Protein AF-A0A7C0V5M4-F1 (afdb_monomer_lite)

Foldseek 3Di:
DDDVVPDDDDDDPPDPAPLLVQLVCCVVVVPQADEEEPDDPPPDDDDDCDPNNVVNVVRNVNHHYHYDD

Sequence (69 aa):
GIDSSRITTQVIRGAESRAAAIAEEAKNGDYATIVLGRRGQSKVGDFFMGRVANKLIYAARQHSIWIVN

pLDDT: mean 85.26, std 13.45, range [51.44, 96.69]

Structure (mmCIF, N/CA/C/O backbone):
data_AF-A0A7C0V5M4-F1
#
_entry.id   AF-A0A7C0V5M4-F1
#
loop_
_atom_site.group_PDB
_atom_site.id
_atom_site.type_symbol
_atom_site.label_atom_id
_atom_site.label_alt_id
_atom_site.label_comp_id
_atom_site.label_asym_id
_atom_site.label_entity_id
_atom_site.label_seq_id
_atom_site.pdbx_PDB_ins_code
_atom_site.Cartn_x
_atom_site.Cartn_y
_atom_site.Cartn_z
_atom_site.occupancy
_atom_site.B_iso_or_equiv
_atom_site.auth_seq_id
_atom_site.auth_comp_id
_atom_site.auth_asym_id
_atom_site.auth_atom_id
_atom_site.pdbx_PDB_model_num
ATOM 1 N N . GLY A 1 1 ? 5.404 -19.572 -11.175 1.00 83.19 1 GLY A N 1
ATOM 2 C CA . GLY A 1 1 ? 4.547 -18.370 -11.251 1.00 83.19 1 GLY A CA 1
ATOM 3 C C . GLY A 1 1 ? 3.502 -18.416 -10.152 1.00 83.19 1 GLY A C 1
ATOM 4 O O . GLY A 1 1 ? 3.326 -19.477 -9.563 1.00 83.19 1 GLY A O 1
ATOM 5 N N . ILE A 1 2 ? 2.847 -17.294 -9.847 1.00 92.00 2 ILE A N 1
ATOM 6 C CA . ILE A 1 2 ? 1.705 -17.254 -8.915 1.00 92.00 2 ILE A CA 1
ATOM 7 C C . ILE A 1 2 ? 0.452 -17.714 -9.670 1.00 92.00 2 ILE A C 1
ATOM 9 O O . ILE A 1 2 ? 0.295 -17.397 -10.845 1.00 92.00 2 ILE A O 1
ATOM 13 N N . ASP A 1 3 ? -0.407 -18.483 -9.004 1.00 96.56 3 ASP A N 1
ATOM 14 C CA . ASP A 1 3 ? -1.676 -18.945 -9.578 1.00 96.56 3 ASP A CA 1
ATOM 15 C C . ASP A 1 3 ? -2.658 -17.770 -9.705 1.00 96.56 3 ASP A C 1
ATOM 17 O O . ASP A 1 3 ? -2.792 -16.995 -8.756 1.00 96.56 3 ASP A O 1
ATOM 21 N N . SER A 1 4 ? -3.351 -17.630 -10.838 1.00 95.38 4 SER A N 1
ATOM 22 C CA . SER A 1 4 ? -4.258 -16.499 -11.082 1.00 95.38 4 SER A CA 1
ATOM 23 C C . SER A 1 4 ? -5.440 -16.443 -10.116 1.00 95.38 4 SER A C 1
ATOM 25 O O . SER A 1 4 ? -5.923 -15.354 -9.829 1.00 95.38 4 SER A O 1
ATOM 27 N N . SER A 1 5 ? -5.879 -17.582 -9.570 1.00 96.69 5 SER A N 1
ATOM 28 C CA . SER A 1 5 ? -6.930 -17.625 -8.541 1.00 96.69 5 SER A CA 1
ATOM 29 C C . SER A 1 5 ? -6.509 -16.953 -7.230 1.00 96.69 5 SER A C 1
ATOM 31 O O . SER A 1 5 ? -7.358 -16.569 -6.432 1.00 96.69 5 SER A O 1
ATOM 33 N N . ARG A 1 6 ? -5.198 -16.777 -7.015 1.00 93.12 6 ARG A N 1
ATOM 34 C CA . ARG A 1 6 ? -4.627 -16.076 -5.858 1.00 93.12 6 ARG A CA 1
ATOM 35 C C . ARG A 1 6 ? -4.371 -14.592 -6.128 1.00 93.12 6 ARG A C 1
ATOM 37 O O . ARG A 1 6 ? -3.755 -13.931 -5.297 1.00 93.12 6 ARG A O 1
ATOM 44 N N . ILE A 1 7 ? -4.795 -14.075 -7.283 1.00 94.19 7 ILE A N 1
ATOM 45 C CA . ILE A 1 7 ? -4.635 -12.671 -7.666 1.00 94.19 7 ILE A CA 1
ATOM 46 C C . ILE A 1 7 ? -6.013 -12.020 -7.706 1.00 94.19 7 ILE A C 1
ATOM 48 O O . ILE A 1 7 ? -6.849 -12.351 -8.544 1.00 94.19 7 ILE A O 1
ATOM 52 N N . THR A 1 8 ? -6.215 -11.031 -6.843 1.00 94.50 8 THR A N 1
ATOM 53 C CA . THR A 1 8 ? -7.441 -10.230 -6.803 1.00 94.50 8 THR A CA 1
ATOM 54 C C . THR A 1 8 ? -7.127 -8.799 -7.217 1.00 94.50 8 THR A C 1
ATOM 56 O O . THR A 1 8 ? -6.056 -8.274 -6.920 1.00 94.50 8 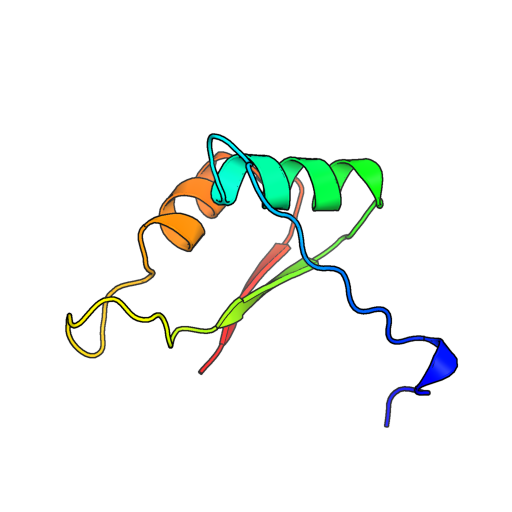THR A O 1
ATOM 59 N N . THR A 1 9 ? -8.058 -8.156 -7.923 1.00 94.31 9 THR A N 1
ATOM 60 C CA . THR A 1 9 ? -7.955 -6.742 -8.302 1.00 94.31 9 THR A CA 1
ATOM 61 C C . THR A 1 9 ? -9.137 -5.973 -7.735 1.00 94.31 9 THR A C 1
ATOM 63 O O . THR A 1 9 ? -10.284 -6.383 -7.903 1.00 94.31 9 THR A O 1
ATOM 66 N N . GLN A 1 10 ? -8.861 -4.832 -7.111 1.00 92.25 10 GLN A N 1
ATOM 67 C CA . GLN A 1 10 ? -9.873 -3.928 -6.578 1.00 92.25 10 GLN A CA 1
ATOM 68 C C . GLN A 1 10 ? -9.547 -2.488 -6.986 1.00 92.25 10 GLN A C 1
ATOM 70 O O . GLN A 1 10 ? -8.384 -2.090 -7.043 1.00 92.25 10 GLN A O 1
ATOM 75 N N . VAL A 1 11 ? -10.583 -1.694 -7.268 1.00 92.75 11 VAL A N 1
ATOM 76 C CA . VAL A 1 11 ? -10.450 -0.264 -7.574 1.00 92.75 11 VAL A CA 1
ATOM 77 C C . VAL A 1 11 ? -11.283 0.534 -6.582 1.00 92.75 11 VAL A C 1
ATOM 79 O O . VAL A 1 11 ? -12.510 0.534 -6.650 1.00 92.75 11 VAL A O 1
ATOM 82 N N . ILE A 1 12 ? -10.609 1.255 -5.689 1.00 90.12 12 ILE A N 1
ATOM 83 C CA . ILE A 1 12 ? -11.248 2.137 -4.710 1.00 90.12 12 ILE A CA 1
ATOM 84 C C . ILE A 1 12 ? -11.394 3.538 -5.324 1.00 90.12 12 ILE A C 1
ATOM 86 O O . ILE A 1 12 ? -10.426 4.118 -5.823 1.00 90.12 12 ILE A O 1
ATOM 90 N N . ARG A 1 13 ? -12.611 4.093 -5.303 1.00 93.00 13 ARG A N 1
ATOM 91 C CA . ARG A 1 13 ? -12.940 5.438 -5.816 1.00 93.00 13 ARG A CA 1
ATOM 92 C C . ARG A 1 13 ? -13.533 6.299 -4.704 1.00 93.00 13 ARG A C 1
ATOM 94 O O . ARG A 1 13 ? -14.063 5.773 -3.738 1.00 93.00 13 ARG A O 1
ATOM 101 N N . GLY A 1 14 ? -13.445 7.621 -4.850 1.00 92.81 14 GLY A N 1
ATOM 102 C CA . GLY A 1 14 ? -14.061 8.567 -3.911 1.00 92.81 14 GLY A CA 1
ATOM 103 C C . GLY A 1 14 ? -13.375 8.685 -2.545 1.00 92.81 14 GLY A C 1
ATOM 104 O O . GLY A 1 14 ? -13.868 9.411 -1.694 1.00 92.81 14 GLY A O 1
ATOM 105 N N . ALA A 1 15 ? -12.238 8.019 -2.329 1.00 91.44 15 ALA A N 1
ATOM 106 C CA . ALA A 1 15 ? -11.481 8.159 -1.092 1.00 91.44 15 ALA A CA 1
ATOM 107 C C . ALA A 1 15 ? -10.943 9.589 -0.925 1.00 91.44 15 ALA A C 1
ATOM 109 O O . ALA A 1 15 ? -10.282 10.113 -1.828 1.00 91.44 15 ALA A O 1
ATOM 110 N N . GLU A 1 16 ? -11.138 10.177 0.258 1.00 89.62 16 GLU A N 1
ATOM 111 C CA . GLU A 1 16 ? -10.586 11.497 0.600 1.00 89.62 16 GLU A CA 1
ATOM 112 C C . GLU A 1 16 ? -9.052 11.515 0.505 1.00 89.62 16 GLU A C 1
ATOM 114 O O . GLU A 1 16 ? -8.436 12.489 0.066 1.00 89.62 16 GLU A O 1
ATOM 119 N N . SER A 1 17 ? -8.413 10.399 0.867 1.00 91.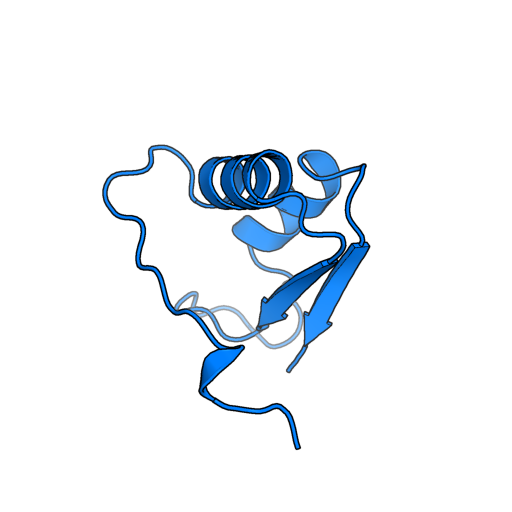50 17 SER A N 1
ATOM 120 C CA . SER A 1 17 ? -6.966 10.227 0.802 1.00 91.50 17 SER A CA 1
ATOM 121 C C . SER A 1 17 ? -6.599 8.852 0.260 1.00 91.50 17 SER A C 1
ATOM 123 O O . SER A 1 17 ? -6.845 7.830 0.892 1.00 91.50 17 SER A O 1
ATOM 125 N N . ARG A 1 18 ? -5.898 8.835 -0.881 1.00 91.38 18 ARG A N 1
ATOM 126 C CA . ARG A 1 18 ? -5.363 7.602 -1.489 1.00 91.38 18 ARG A CA 1
ATOM 127 C C . ARG A 1 18 ? -4.462 6.822 -0.529 1.00 91.38 18 ARG A C 1
ATOM 129 O O . ARG A 1 18 ? -4.542 5.608 -0.472 1.00 91.38 18 ARG A O 1
ATOM 136 N N . ALA A 1 19 ? -3.608 7.521 0.220 1.00 92.19 19 ALA A N 1
ATOM 137 C CA . ALA A 1 19 ? -2.688 6.876 1.153 1.00 92.19 19 ALA A CA 1
ATOM 138 C C . ALA A 1 19 ? -3.419 6.273 2.362 1.00 92.19 19 ALA A C 1
ATOM 140 O O . ALA A 1 19 ? -3.044 5.195 2.802 1.00 92.19 19 ALA A O 1
ATOM 141 N N . ALA A 1 20 ? -4.457 6.949 2.870 1.00 93.50 20 ALA A N 1
ATOM 142 C CA . ALA A 1 20 ? -5.251 6.427 3.980 1.00 93.50 20 ALA A CA 1
ATOM 143 C C . ALA A 1 20 ? -6.031 5.184 3.544 1.00 93.50 20 ALA A C 1
ATOM 145 O O . ALA A 1 20 ? -5.917 4.155 4.192 1.00 93.50 20 ALA A O 1
ATOM 146 N N . ALA A 1 21 ? -6.695 5.246 2.385 1.00 95.19 21 ALA A N 1
ATOM 147 C CA . ALA A 1 21 ? -7.419 4.104 1.834 1.00 95.19 21 ALA A CA 1
ATOM 148 C C . ALA A 1 21 ? -6.513 2.880 1.618 1.00 95.19 21 ALA A C 1
ATOM 150 O O . ALA A 1 21 ? -6.901 1.772 1.959 1.00 95.19 21 ALA A O 1
ATOM 151 N N . ILE A 1 22 ? -5.288 3.070 1.106 1.00 94.50 22 ILE A N 1
ATOM 152 C CA . ILE A 1 22 ? -4.324 1.966 0.954 1.00 94.50 22 ILE A CA 1
ATOM 153 C C . ILE A 1 22 ? -3.902 1.398 2.319 1.00 94.50 22 ILE A C 1
ATOM 155 O O . ILE A 1 22 ? -3.818 0.184 2.466 1.00 94.50 22 ILE A O 1
ATOM 159 N N . ALA A 1 23 ? -3.623 2.250 3.311 1.00 94.50 23 ALA A N 1
ATOM 160 C CA . ALA A 1 23 ? -3.218 1.795 4.642 1.00 94.50 23 ALA A CA 1
ATOM 161 C C . ALA A 1 23 ? -4.350 1.061 5.382 1.00 94.50 23 ALA A C 1
ATOM 163 O O . ALA A 1 23 ? -4.095 0.065 6.052 1.00 94.50 23 ALA A O 1
ATOM 164 N N . GLU A 1 24 ? -5.590 1.539 5.255 1.00 94.69 24 GLU A N 1
ATOM 165 C CA . GLU A 1 24 ? -6.773 0.889 5.826 1.00 94.69 24 GLU A CA 1
ATOM 166 C C . GLU A 1 24 ? -7.063 -0.448 5.154 1.00 94.69 24 GLU A C 1
ATOM 168 O O . GLU A 1 24 ? -7.289 -1.427 5.854 1.00 94.69 24 GLU A O 1
ATOM 173 N N . GLU A 1 25 ? -6.997 -0.514 3.823 1.00 94.94 25 GLU A N 1
ATOM 174 C CA . GLU A 1 25 ? -7.156 -1.768 3.082 1.00 94.94 25 GLU A CA 1
ATOM 175 C C . GLU A 1 25 ? -6.092 -2.788 3.503 1.00 94.94 25 GLU A C 1
ATOM 177 O O . GLU A 1 25 ? -6.419 -3.932 3.804 1.00 94.94 25 GLU A O 1
ATOM 182 N N . ALA A 1 26 ? -4.831 -2.363 3.624 1.00 95.44 26 ALA A N 1
ATOM 183 C CA . ALA A 1 26 ? -3.756 -3.243 4.070 1.00 95.44 26 ALA A CA 1
ATOM 184 C C . ALA A 1 26 ? -3.958 -3.766 5.493 1.00 95.44 26 ALA A C 1
ATOM 186 O O . ALA A 1 26 ? -3.773 -4.956 5.743 1.00 95.44 26 ALA A O 1
ATOM 187 N N . LYS A 1 27 ? -4.418 -2.901 6.399 1.00 94.88 27 LYS A N 1
ATOM 188 C CA . LYS A 1 27 ? -4.739 -3.285 7.772 1.00 94.88 27 LYS A CA 1
ATOM 189 C C . LYS A 1 27 ? -5.935 -4.239 7.839 1.00 94.88 27 LYS A C 1
ATOM 191 O O . LYS A 1 27 ? -5.886 -5.223 8.566 1.00 94.88 27 LYS A O 1
ATOM 196 N N . ASN A 1 28 ? -7.016 -3.935 7.124 1.00 94.75 28 ASN A N 1
ATOM 197 C CA . ASN A 1 28 ? -8.261 -4.703 7.183 1.00 94.75 28 ASN A CA 1
ATOM 198 C C . ASN A 1 28 ? -8.136 -6.056 6.472 1.00 94.75 28 ASN A C 1
ATOM 200 O O . ASN A 1 28 ? -8.761 -7.024 6.898 1.00 94.75 28 ASN A O 1
ATOM 204 N N . GLY A 1 29 ? -7.331 -6.117 5.410 1.00 93.81 29 GLY A N 1
ATOM 205 C CA . GLY A 1 29 ? -7.009 -7.339 4.677 1.00 93.81 29 GLY A CA 1
ATOM 206 C C . GLY A 1 29 ? -5.869 -8.163 5.283 1.00 93.81 29 GLY A C 1
ATOM 207 O O . GLY A 1 29 ? -5.542 -9.209 4.730 1.00 93.81 29 GLY A O 1
ATOM 208 N N 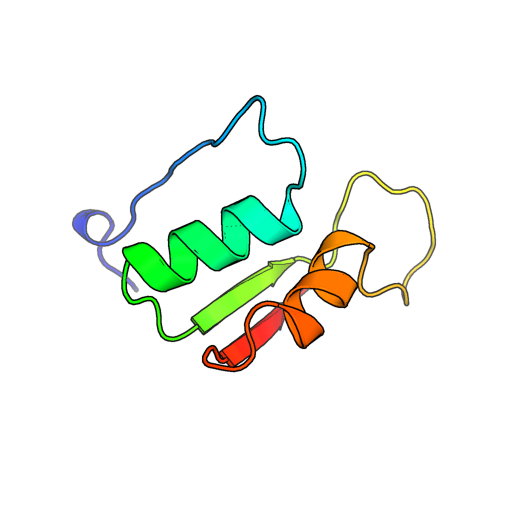. ASP A 1 30 ? -5.269 -7.704 6.389 1.00 94.62 30 ASP A N 1
ATOM 209 C CA . ASP A 1 30 ? -4.109 -8.328 7.047 1.00 94.62 30 ASP A CA 1
ATOM 210 C C . ASP A 1 30 ? -2.932 -8.577 6.080 1.00 94.62 30 ASP A C 1
ATOM 212 O O . ASP A 1 30 ? -2.295 -9.633 6.045 1.00 94.62 30 ASP A O 1
ATOM 216 N N . TYR A 1 31 ? -2.649 -7.591 5.224 1.00 95.25 31 TYR A N 1
ATOM 217 C CA . TYR A 1 31 ? -1.566 -7.690 4.252 1.00 95.25 31 TYR A CA 1
ATOM 218 C C . TYR A 1 31 ? -0.224 -7.358 4.907 1.00 95.25 31 TYR A C 1
ATOM 220 O O . TYR A 1 31 ? 0.002 -6.248 5.372 1.00 95.25 31 TYR A O 1
ATOM 228 N N . ALA A 1 32 ? 0.738 -8.279 4.852 1.00 94.75 32 ALA A N 1
ATOM 229 C CA . ALA A 1 32 ? 2.074 -8.036 5.408 1.00 94.75 32 ALA A CA 1
ATOM 230 C C . ALA A 1 32 ? 2.884 -6.968 4.638 1.00 94.75 32 ALA A C 1
ATOM 232 O O . ALA A 1 32 ? 3.735 -6.280 5.213 1.00 94.75 32 ALA A O 1
ATOM 233 N N . THR A 1 33 ? 2.640 -6.835 3.329 1.00 95.44 33 THR A N 1
ATOM 234 C CA . THR A 1 33 ? 3.480 -6.047 2.418 1.00 95.44 33 THR A CA 1
ATOM 235 C C . THR A 1 33 ? 2.646 -5.180 1.485 1.00 95.44 33 THR A C 1
ATOM 237 O O . THR A 1 33 ? 1.719 -5.658 0.837 1.00 95.44 33 THR A O 1
ATOM 240 N N . ILE A 1 34 ? 3.044 -3.915 1.352 1.00 95.19 34 ILE A N 1
ATOM 241 C CA . ILE A 1 34 ? 2.512 -2.959 0.381 1.00 95.19 34 ILE A CA 1
ATOM 242 C C . ILE A 1 34 ? 3.593 -2.698 -0.670 1.00 95.19 34 ILE A C 1
ATOM 244 O O . ILE A 1 34 ? 4.691 -2.242 -0.345 1.00 95.19 34 ILE A O 1
ATOM 248 N N . VAL A 1 35 ? 3.274 -2.952 -1.940 1.00 92.31 35 VAL A N 1
ATOM 249 C CA . VAL A 1 35 ? 4.176 -2.701 -3.074 1.00 92.31 35 VAL A CA 1
ATOM 250 C C . VAL A 1 35 ? 3.657 -1.521 -3.889 1.00 92.31 35 VAL A C 1
ATOM 252 O O . VAL A 1 35 ? 2.494 -1.491 -4.287 1.00 92.31 35 VAL A O 1
ATOM 255 N N . LEU A 1 36 ? 4.521 -0.542 -4.146 1.00 88.56 36 LEU A N 1
ATOM 256 C CA . LEU A 1 36 ? 4.189 0.687 -4.861 1.00 88.56 36 LEU A CA 1
ATOM 257 C C . LEU A 1 36 ? 5.102 0.856 -6.076 1.00 88.56 36 LEU A C 1
ATOM 259 O O . LEU A 1 36 ? 6.324 0.776 -5.966 1.00 88.56 36 LEU A O 1
ATOM 263 N N . GLY A 1 37 ? 4.508 1.139 -7.234 1.00 78.75 37 GLY A N 1
ATOM 264 C CA . GLY A 1 37 ? 5.256 1.505 -8.434 1.00 78.75 37 GLY A CA 1
ATOM 265 C C . GLY A 1 37 ? 5.733 2.961 -8.399 1.00 78.75 37 GLY A C 1
ATOM 266 O O . GLY A 1 37 ? 5.034 3.840 -7.889 1.00 78.75 37 GLY A O 1
ATOM 267 N N . ARG A 1 38 ? 6.893 3.242 -9.003 1.00 71.19 38 ARG A N 1
ATOM 268 C CA . ARG A 1 38 ? 7.439 4.610 -9.153 1.00 71.19 38 ARG A CA 1
ATOM 269 C C . ARG A 1 38 ? 6.827 5.419 -10.301 1.00 71.19 38 ARG A C 1
ATOM 271 O O . ARG A 1 38 ? 7.054 6.623 -10.392 1.00 71.19 38 ARG A O 1
ATOM 278 N N . ARG A 1 39 ? 6.020 4.799 -11.168 1.00 65.94 39 ARG A N 1
ATOM 279 C CA . ARG A 1 39 ? 5.341 5.482 -12.282 1.00 65.94 39 ARG A CA 1
ATOM 280 C C . ARG A 1 39 ? 3.943 5.948 -11.882 1.00 65.94 39 ARG A C 1
ATOM 282 O O . ARG A 1 39 ? 2.985 5.184 -11.915 1.00 65.94 39 ARG A O 1
ATOM 289 N N . GLY A 1 40 ? 3.822 7.227 -11.538 1.00 59.97 40 GLY A N 1
ATOM 290 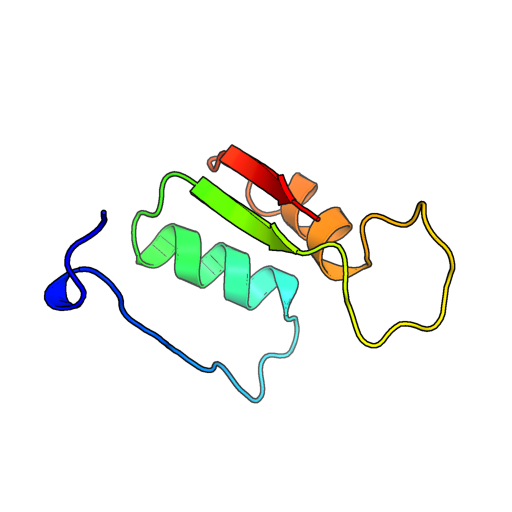C CA . GLY A 1 40 ? 2.540 7.923 -11.404 1.00 59.97 40 GLY A CA 1
ATOM 291 C C . GLY A 1 40 ? 2.361 8.987 -12.489 1.00 59.97 40 GLY A C 1
ATOM 292 O O . GLY A 1 40 ? 3.334 9.464 -13.059 1.00 59.97 40 GLY A O 1
ATOM 293 N N . GLN A 1 41 ? 1.127 9.446 -12.723 1.00 54.12 41 GLN A N 1
ATOM 294 C CA . GLN A 1 41 ? 0.818 10.564 -13.640 1.00 54.12 41 GLN A CA 1
ATOM 295 C C . GLN A 1 41 ? 1.362 11.942 -13.191 1.00 54.12 41 GLN A C 1
ATOM 297 O O . GLN A 1 41 ? 0.954 12.987 -13.693 1.00 54.12 41 GLN A O 1
ATOM 302 N N . SER A 1 42 ? 2.265 11.976 -12.212 1.00 53.56 42 SER A N 1
ATOM 303 C CA . SER A 1 42 ? 2.918 13.205 -11.771 1.00 53.56 42 SER A CA 1
ATOM 304 C C . SER A 1 42 ? 4.123 13.437 -12.679 1.00 53.56 42 SER A C 1
ATOM 306 O O . SER A 1 42 ? 5.088 12.687 -12.612 1.00 53.56 42 SER A O 1
ATOM 308 N N . LYS A 1 43 ? 4.053 14.449 -13.549 1.00 51.44 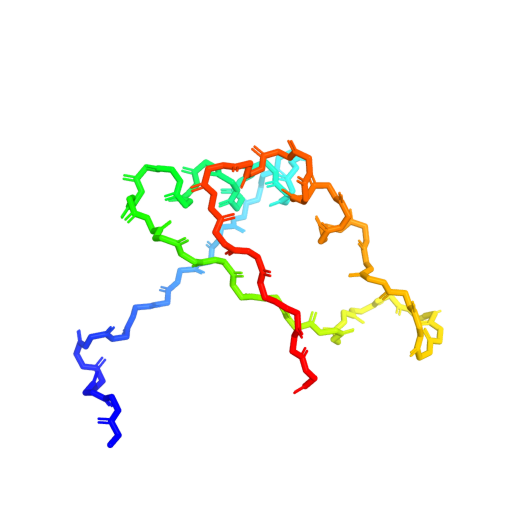43 LYS A N 1
ATOM 309 C CA . LYS A 1 43 ? 5.153 14.883 -14.425 1.00 51.44 43 LYS A CA 1
ATOM 310 C C . LYS A 1 43 ? 6.311 15.474 -13.606 1.00 51.44 43 LYS A C 1
ATOM 312 O O . LYS A 1 43 ? 6.497 16.684 -13.622 1.00 51.44 43 LYS A O 1
ATOM 317 N N . VAL A 1 44 ? 7.053 14.679 -12.839 1.00 54.03 44 VAL A N 1
ATOM 318 C CA . VAL A 1 44 ? 8.269 15.150 -12.155 1.00 54.03 44 VAL A CA 1
ATOM 319 C C . VAL A 1 44 ? 9.276 14.004 -12.090 1.00 54.03 44 VAL A C 1
ATOM 321 O O . VAL A 1 44 ? 8.888 12.872 -11.819 1.00 54.03 44 VAL A O 1
ATOM 324 N N . GLY A 1 45 ? 10.533 14.329 -12.403 1.00 51.94 45 GLY A N 1
ATOM 325 C CA . GLY A 1 45 ? 11.620 13.430 -12.800 1.00 51.94 45 GLY A CA 1
ATOM 326 C C . GLY A 1 45 ? 11.994 12.283 -11.857 1.00 51.94 45 GLY A C 1
ATOM 327 O O . GLY A 1 45 ? 11.472 12.133 -10.752 1.00 51.94 45 GLY A O 1
ATOM 328 N N . ASP A 1 46 ? 12.961 11.503 -12.341 1.00 52.84 46 ASP A N 1
ATOM 329 C CA . ASP A 1 46 ? 13.370 10.139 -11.970 1.00 52.84 46 ASP A CA 1
ATOM 330 C C . ASP A 1 46 ? 13.777 9.863 -10.509 1.00 52.84 46 ASP A C 1
ATOM 332 O O . ASP A 1 46 ? 14.405 8.846 -10.230 1.00 52.84 46 ASP A O 1
ATOM 336 N N . PHE A 1 47 ? 13.411 10.687 -9.529 1.00 55.59 47 PHE A N 1
ATOM 337 C CA . PHE A 1 47 ? 13.830 10.500 -8.135 1.00 55.59 47 PHE A CA 1
ATOM 338 C C . PHE A 1 47 ? 12.776 10.794 -7.064 1.00 55.59 47 PHE A C 1
ATOM 340 O O . PHE A 1 47 ? 13.090 10.709 -5.879 1.00 55.59 47 PHE A O 1
ATOM 347 N N . PHE A 1 48 ? 11.515 11.059 -7.418 1.00 63.97 48 PHE A N 1
ATOM 348 C CA . PHE A 1 48 ? 10.491 11.316 -6.400 1.00 63.97 48 PHE A CA 1
ATOM 349 C C . PHE A 1 48 ? 9.702 10.053 -6.019 1.00 63.97 48 PHE A C 1
ATOM 351 O O . PHE A 1 48 ? 9.041 9.447 -6.855 1.00 63.97 48 PHE A O 1
ATOM 358 N N . MET A 1 49 ? 9.705 9.700 -4.727 1.00 68.62 49 MET A N 1
ATOM 359 C CA . MET A 1 49 ? 8.924 8.598 -4.131 1.00 68.62 49 MET A CA 1
ATOM 360 C C . MET A 1 49 ? 7.412 8.690 -4.432 1.00 68.62 49 MET A C 1
ATOM 362 O O . MET A 1 49 ? 6.696 7.695 -4.421 1.00 68.62 49 MET A O 1
ATOM 366 N N . GLY A 1 50 ? 6.909 9.903 -4.692 1.00 76.69 50 GLY A N 1
ATOM 367 C CA . GLY A 1 50 ? 5.493 10.198 -4.903 1.00 76.69 50 GLY A CA 1
ATOM 368 C C . GLY A 1 50 ? 4.765 10.577 -3.608 1.00 76.69 50 GLY A C 1
ATOM 369 O O . GLY A 1 50 ? 5.063 10.081 -2.522 1.00 76.69 50 GLY A O 1
ATOM 370 N N . ARG A 1 51 ? 3.763 11.468 -3.709 1.00 82.25 51 ARG A N 1
ATOM 371 C CA . ARG A 1 51 ? 2.990 11.970 -2.547 1.00 82.25 51 ARG A CA 1
ATOM 372 C C . ARG A 1 51 ? 2.294 10.856 -1.757 1.00 82.25 51 ARG A C 1
ATOM 374 O O . ARG A 1 51 ? 2.071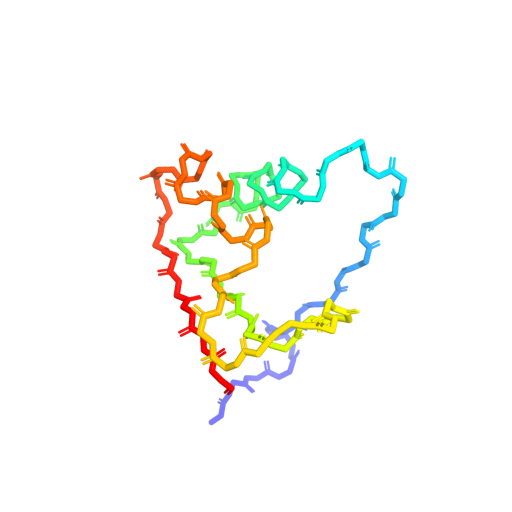 11.017 -0.563 1.00 82.25 51 ARG A O 1
ATOM 381 N N . VAL A 1 52 ? 1.916 9.764 -2.423 1.00 87.50 52 VAL A N 1
ATOM 382 C CA . VAL A 1 52 ? 1.219 8.632 -1.795 1.00 87.50 52 VAL A CA 1
ATOM 383 C C . VAL A 1 52 ? 2.202 7.754 -1.023 1.00 87.50 52 VAL A C 1
ATOM 385 O O . VAL A 1 52 ? 1.984 7.532 0.164 1.00 87.50 52 VAL A O 1
ATOM 388 N N . ALA A 1 53 ? 3.305 7.333 -1.651 1.00 85.50 53 ALA A N 1
ATOM 389 C CA . ALA A 1 53 ? 4.314 6.501 -0.998 1.00 85.50 53 ALA A CA 1
ATOM 390 C C . ALA A 1 53 ? 4.925 7.194 0.227 1.00 85.50 53 ALA A C 1
ATOM 392 O O . ALA A 1 53 ? 5.011 6.589 1.291 1.00 85.50 53 ALA A O 1
ATOM 393 N N . ASN A 1 54 ? 5.237 8.492 0.119 1.00 87.69 54 ASN A N 1
ATOM 394 C CA . ASN A 1 54 ? 5.742 9.271 1.254 1.00 87.69 54 ASN A CA 1
ATOM 395 C C . ASN A 1 54 ? 4.780 9.263 2.448 1.00 87.69 54 ASN A C 1
ATOM 397 O O . ASN A 1 54 ? 5.218 9.148 3.585 1.00 87.69 54 ASN A O 1
ATOM 401 N N . LYS A 1 55 ? 3.466 9.362 2.215 1.00 90.62 55 LYS A N 1
ATOM 402 C CA . LYS A 1 55 ? 2.477 9.295 3.300 1.00 90.62 55 LYS A CA 1
ATOM 403 C C . LYS A 1 55 ? 2.364 7.888 3.888 1.00 90.62 55 LYS A C 1
ATOM 405 O O . LYS A 1 55 ? 2.217 7.755 5.099 1.00 90.62 55 LYS A O 1
ATOM 410 N N . LEU A 1 56 ? 2.450 6.855 3.051 1.00 90.94 56 LEU A N 1
ATOM 411 C CA . LEU A 1 56 ? 2.349 5.461 3.487 1.00 90.94 56 LEU A CA 1
ATOM 412 C C . LEU A 1 56 ? 3.483 5.054 4.429 1.00 90.94 56 LEU A C 1
ATOM 414 O O . LEU A 1 56 ? 3.207 4.366 5.403 1.00 90.94 56 LEU A O 1
ATOM 418 N N . ILE A 1 57 ? 4.705 5.554 4.220 1.00 88.69 57 ILE A N 1
ATOM 419 C CA . ILE A 1 57 ? 5.844 5.322 5.133 1.00 88.69 57 ILE A CA 1
ATOM 420 C C . ILE A 1 57 ? 5.502 5.693 6.581 1.00 88.69 57 ILE A C 1
ATOM 422 O O . ILE A 1 57 ? 5.908 5.006 7.516 1.00 88.69 57 ILE A O 1
ATOM 426 N N . TYR A 1 58 ? 4.712 6.748 6.780 1.00 88.75 58 TYR A N 1
ATOM 427 C CA . TYR A 1 58 ? 4.294 7.165 8.115 1.00 88.75 58 TYR A CA 1
ATOM 428 C C . TYR A 1 58 ? 2.996 6.502 8.584 1.00 88.75 58 TYR A C 1
ATOM 430 O O . TYR A 1 58 ? 2.854 6.274 9.784 1.00 88.75 58 TYR A O 1
ATOM 438 N N . ALA A 1 59 ? 2.065 6.212 7.671 1.00 88.56 59 ALA A N 1
ATOM 439 C CA . ALA A 1 59 ? 0.732 5.701 7.995 1.00 88.56 59 ALA A CA 1
ATOM 440 C C . ALA A 1 59 ? 0.677 4.174 8.187 1.00 88.56 59 ALA A C 1
ATOM 442 O O . ALA A 1 59 ? -0.117 3.693 8.988 1.00 88.56 59 ALA A O 1
ATOM 443 N N . ALA A 1 60 ? 1.526 3.410 7.495 1.00 90.31 60 ALA A N 1
ATOM 444 C CA . ALA A 1 60 ? 1.494 1.947 7.468 1.00 90.31 60 ALA A CA 1
ATOM 445 C C . ALA A 1 60 ? 2.693 1.320 8.205 1.00 90.31 60 ALA A C 1
ATOM 447 O O . ALA A 1 60 ? 3.316 0.385 7.715 1.00 90.31 60 ALA A O 1
ATOM 448 N N . ARG A 1 61 ? 3.026 1.815 9.407 1.00 85.00 61 ARG A N 1
ATOM 449 C CA . ARG A 1 61 ? 4.234 1.403 10.164 1.00 85.00 61 ARG A CA 1
ATOM 450 C C . ARG A 1 61 ? 4.324 -0.089 10.503 1.00 85.00 61 ARG A C 1
ATOM 452 O O . ARG A 1 61 ? 5.409 -0.570 10.794 1.00 85.00 61 ARG A O 1
ATOM 459 N N . GLN A 1 62 ? 3.197 -0.798 10.508 1.00 90.56 62 GLN A N 1
ATOM 460 C CA . GLN A 1 62 ? 3.144 -2.241 10.778 1.00 90.56 62 GLN A CA 1
ATOM 461 C C . GLN A 1 62 ? 3.342 -3.102 9.519 1.00 90.56 62 GLN A C 1
ATOM 463 O O . GLN A 1 62 ? 3.290 -4.322 9.608 1.00 90.56 62 GLN A O 1
ATOM 468 N N . HIS A 1 63 ? 3.552 -2.477 8.359 1.00 93.94 63 HIS A N 1
ATOM 469 C CA . HIS A 1 63 ? 3.603 -3.144 7.065 1.00 93.94 63 HIS A CA 1
ATOM 470 C C . HIS A 1 63 ? 4.972 -2.925 6.429 1.00 93.94 63 HIS A C 1
ATOM 472 O O . HIS A 1 63 ? 5.579 -1.858 6.560 1.00 93.94 63 HIS A O 1
ATOM 478 N N . SER A 1 64 ? 5.443 -3.917 5.680 1.00 95.12 64 SER A N 1
ATOM 479 C CA . SER A 1 64 ? 6.628 -3.744 4.842 1.00 95.12 64 SER A CA 1
ATOM 480 C C . SER A 1 64 ? 6.265 -2.930 3.604 1.00 95.12 64 SER A C 1
ATOM 482 O O . SER A 1 64 ? 5.336 -3.288 2.883 1.00 95.12 64 SER A O 1
ATOM 484 N N . ILE A 1 65 ? 7.001 -1.854 3.322 1.00 91.75 65 ILE A N 1
ATOM 485 C CA . ILE A 1 65 ? 6.776 -1.026 2.128 1.00 91.75 65 ILE A CA 1
ATOM 486 C C . ILE A 1 65 ? 7.895 -1.263 1.122 1.00 91.75 65 ILE A C 1
ATOM 488 O O . ILE A 1 65 ? 9.068 -1.062 1.429 1.00 91.75 65 ILE A O 1
ATOM 492 N N . TRP A 1 66 ? 7.513 -1.651 -0.092 1.00 91.19 66 TRP A N 1
ATOM 493 C CA . TRP A 1 66 ? 8.418 -1.886 -1.212 1.00 91.19 66 TRP A CA 1
ATOM 494 C C . TRP A 1 66 ? 8.120 -0.907 -2.335 1.00 91.19 66 TRP A C 1
ATOM 496 O O . TRP A 1 66 ? 6.964 -0.699 -2.705 1.00 91.19 66 TRP A O 1
ATOM 506 N N . ILE A 1 67 ? 9.170 -0.322 -2.900 1.00 85.62 67 ILE A N 1
ATOM 507 C CA . ILE A 1 67 ? 9.054 0.621 -4.008 1.00 85.62 67 ILE A CA 1
ATOM 508 C C . ILE A 1 67 ? 9.804 0.049 -5.199 1.00 85.62 67 ILE A C 1
ATOM 510 O O . ILE A 1 67 ? 11.009 -0.183 -5.126 1.00 85.62 67 ILE A O 1
ATOM 514 N N . VAL A 1 68 ? 9.065 -0.198 -6.278 1.00 83.06 68 VAL A N 1
ATOM 515 C CA . VAL A 1 68 ? 9.535 -0.935 -7.457 1.00 83.06 68 VAL A CA 1
ATOM 516 C C . VAL A 1 68 ? 9.385 -0.095 -8.731 1.00 83.06 68 VAL A C 1
ATOM 518 O O . VAL A 1 68 ? 8.534 0.799 -8.805 1.00 83.06 68 VAL A O 1
ATOM 521 N N . ASN A 1 69 ? 10.257 -0.348 -9.711 1.00 68.12 69 ASN A N 1
ATOM 522 C CA . ASN A 1 69 ? 10.256 0.295 -11.033 1.00 68.12 69 ASN A CA 1
ATOM 523 C C . ASN A 1 69 ? 9.460 -0.518 -12.050 1.00 68.12 69 ASN A C 1
ATOM 525 O O . ASN A 1 69 ? 9.613 -1.758 -12.038 1.00 68.12 69 ASN A O 1
#

Secondary structure (DSSP, 8-state):
---GGG-------S-S-HHHHHHHHHHHTT-SEEEEES--S----TT---HHHHHHHHH-TTSEEEEE-

Radius of gyration: 13.01 Å; chains: 1; bounding box: 28×34×25 Å